Protein AF-A0AA39PAJ9-F1 (afdb_monomer)

Sequence (131 aa):
MTPPKHFPVLSSLPPPLDLFTSTAPYILTLTLPVDPQLVIVNCSHEPTLKLLNGYLQKWGKAHSMKLFPIKSKVCPEMVDTLIVKPKSSFWHRDAKVNPAIILAFIEGVVGYEMVYTTGSFWMYHRTTVFE

Structure (mmCIF, N/CA/C/O backbone):
data_AF-A0AA39PAJ9-F1
#
_entry.id   AF-A0AA39PAJ9-F1
#
loop_
_atom_site.group_PDB
_atom_site.id
_atom_site.type_symbol
_atom_site.label_atom_id
_atom_site.label_alt_id
_atom_site.label_comp_id
_atom_site.label_asym_id
_atom_site.label_entity_id
_atom_site.label_seq_id
_atom_site.pdbx_PDB_ins_code
_atom_site.Cartn_x
_atom_site.Cartn_y
_atom_site.Cartn_z
_atom_site.occupancy
_atom_site.B_iso_or_equiv
_atom_site.auth_seq_id
_atom_site.auth_comp_id
_atom_site.auth_asym_id
_atom_site.auth_atom_id
_atom_site.pdbx_PDB_model_num
ATOM 1 N N . MET A 1 1 ? -19.719 -6.310 11.503 1.00 55.38 1 MET A N 1
ATOM 2 C CA . MET A 1 1 ? -20.497 -5.189 12.076 1.00 55.38 1 MET A CA 1
ATOM 3 C C . MET A 1 1 ? -21.819 -5.080 11.338 1.00 55.38 1 MET A C 1
ATOM 5 O O . MET A 1 1 ? -21.822 -5.183 10.118 1.00 55.38 1 MET A O 1
ATOM 9 N N . THR A 1 2 ? -22.929 -4.923 12.054 1.00 59.94 2 THR A N 1
ATOM 10 C CA . THR A 1 2 ? -24.250 -4.658 11.465 1.00 59.94 2 THR A CA 1
ATOM 11 C C . THR A 1 2 ? -24.274 -3.233 10.893 1.00 59.94 2 THR A C 1
ATOM 13 O O . THR A 1 2 ? -23.775 -2.332 11.571 1.00 59.94 2 THR A O 1
ATOM 16 N N . PRO A 1 3 ? -24.825 -2.991 9.687 1.00 72.75 3 PRO A N 1
ATOM 17 C CA . PRO A 1 3 ? -24.889 -1.645 9.119 1.00 72.75 3 PRO A CA 1
ATOM 18 C C . PRO A 1 3 ? -25.658 -0.683 10.040 1.00 72.75 3 PRO A C 1
ATOM 20 O O . PRO A 1 3 ? -26.675 -1.087 10.618 1.00 72.75 3 PRO A O 1
ATOM 23 N N . PRO A 1 4 ? -25.214 0.577 10.190 1.00 77.12 4 PRO A N 1
ATOM 24 C CA . PRO A 1 4 ? -25.931 1.543 11.008 1.00 77.12 4 PRO A CA 1
ATOM 25 C C . PRO A 1 4 ? -27.310 1.834 10.398 1.00 77.12 4 PRO A C 1
ATOM 27 O O . PRO A 1 4 ? -27.438 2.063 9.198 1.00 77.12 4 PRO A O 1
ATOM 30 N N . LYS A 1 5 ? -28.355 1.835 11.236 1.00 83.62 5 LYS A N 1
ATOM 31 C CA . LYS A 1 5 ? -29.739 2.137 10.815 1.00 83.62 5 LYS A CA 1
ATOM 32 C C . LYS A 1 5 ? -29.947 3.615 10.459 1.00 83.62 5 LYS A C 1
ATOM 34 O O . LYS A 1 5 ? -30.873 3.940 9.724 1.00 83.62 5 LYS A O 1
ATOM 39 N N . HIS A 1 6 ? -29.092 4.492 10.985 1.00 86.81 6 HIS A N 1
ATOM 40 C CA . HIS A 1 6 ? -29.102 5.935 10.759 1.00 86.81 6 HIS A CA 1
ATOM 41 C C . HIS A 1 6 ? -27.668 6.437 10.592 1.00 86.81 6 HIS A C 1
ATOM 43 O O . HIS A 1 6 ? -26.747 5.880 11.190 1.00 86.81 6 HIS A O 1
ATOM 49 N N . PHE A 1 7 ? -27.475 7.491 9.797 1.00 86.88 7 PHE A N 1
ATOM 50 C CA . PHE A 1 7 ? -26.161 8.114 9.661 1.00 86.88 7 PHE A CA 1
ATOM 51 C C . PHE A 1 7 ? -25.727 8.777 10.978 1.00 86.88 7 PHE A C 1
ATOM 53 O O . PHE A 1 7 ? -26.565 9.369 11.664 1.00 86.88 7 PHE A O 1
ATOM 60 N N . PRO A 1 8 ? -24.434 8.705 11.334 1.00 87.81 8 PRO A N 1
ATOM 61 C CA . PRO A 1 8 ? -23.899 9.457 12.460 1.00 87.81 8 PRO A CA 1
ATOM 62 C C . PRO A 1 8 ? -23.963 10.965 12.190 1.00 87.81 8 PRO A C 1
ATOM 64 O O . PRO A 1 8 ? -23.943 11.420 11.044 1.00 87.81 8 PRO A O 1
ATOM 67 N N . VAL A 1 9 ? -24.002 11.753 13.262 1.00 90.56 9 VAL A N 1
ATOM 68 C CA . VAL A 1 9 ? -23.911 13.216 13.175 1.00 90.56 9 VAL A CA 1
ATOM 69 C C . VAL A 1 9 ? -22.465 13.604 12.864 1.00 90.56 9 VAL A C 1
ATOM 71 O O . VAL A 1 9 ? -21.540 13.034 13.439 1.00 90.56 9 VAL A O 1
ATOM 74 N N . LEU A 1 10 ? -22.253 14.596 11.994 1.00 89.62 10 LEU A N 1
ATOM 75 C CA . LEU A 1 10 ? -20.915 14.993 11.530 1.00 89.62 10 LEU A CA 1
ATOM 76 C C . LEU A 1 10 ? -19.951 15.327 12.681 1.00 89.62 10 LEU A C 1
ATOM 78 O O . LEU A 1 10 ? -18.800 14.913 12.653 1.00 89.62 10 LEU A O 1
ATOM 82 N N . SER A 1 11 ? -20.430 16.019 13.717 1.00 91.06 11 SER A N 1
ATOM 83 C CA . SER A 1 11 ? -19.632 16.392 14.893 1.00 91.06 11 SER A CA 1
ATOM 84 C C . SER A 1 11 ? -19.183 15.207 15.754 1.00 91.06 11 SER A C 1
ATOM 86 O O . SER A 1 11 ? -18.320 15.377 16.606 1.00 91.06 11 SER A O 1
ATOM 88 N N . SER A 1 12 ? -19.767 14.023 15.550 1.00 89.06 12 SER A N 1
ATOM 89 C CA . SER A 1 12 ? -19.381 12.790 16.247 1.00 89.06 12 SER A CA 1
ATOM 90 C C . SER A 1 12 ? -18.351 11.959 15.480 1.00 89.06 12 SER A C 1
ATOM 92 O O . SER A 1 12 ? -17.884 10.946 15.998 1.00 89.06 12 SER A O 1
ATOM 94 N N . LEU A 1 13 ? -18.016 12.350 14.244 1.00 88.62 13 LEU A N 1
ATOM 95 C CA . LEU A 1 13 ? -17.064 11.607 13.431 1.00 88.62 13 LEU A CA 1
ATOM 96 C C . LEU A 1 13 ? -15.628 11.889 13.890 1.00 88.62 13 LEU A C 1
ATOM 98 O O . LEU A 1 13 ? -15.277 13.050 14.113 1.00 88.62 13 LEU A O 1
ATOM 102 N N . PRO A 1 14 ? -14.785 10.849 13.999 1.00 88.12 14 PRO A N 1
ATOM 103 C CA . PRO A 1 14 ? -13.374 11.037 14.281 1.00 88.12 14 PRO A CA 1
ATOM 104 C C . PRO A 1 14 ? -12.674 11.722 13.095 1.00 88.12 14 PRO A C 1
ATOM 106 O O . PRO A 1 14 ? -13.177 11.688 11.963 1.00 88.12 14 PRO A O 1
ATOM 109 N N . PRO A 1 15 ? -11.494 12.325 13.313 1.00 86.06 15 PRO A N 1
ATOM 110 C CA . PRO A 1 15 ? -10.683 12.826 12.214 1.00 86.06 15 PRO A CA 1
ATOM 111 C C . PRO A 1 15 ? -10.284 11.679 11.262 1.00 86.06 15 PRO A C 1
ATOM 113 O O . PRO A 1 15 ? -10.229 10.516 11.675 1.00 86.06 15 PRO A O 1
ATOM 116 N N . PRO A 1 16 ? -9.960 11.976 9.987 1.00 83.88 16 PRO A N 1
ATOM 117 C CA . PRO A 1 16 ? -9.641 10.947 8.994 1.00 83.88 16 PRO A CA 1
ATOM 118 C C . PRO A 1 16 ? -8.547 9.960 9.424 1.00 83.88 16 PRO A C 1
ATOM 120 O O . PRO A 1 16 ? -8.669 8.767 9.161 1.00 83.88 16 PRO A O 1
ATOM 123 N N . LEU A 1 17 ? -7.505 10.436 10.114 1.00 81.50 17 LEU A N 1
ATOM 124 C CA . LEU A 1 17 ? -6.393 9.597 10.572 1.00 81.50 17 LEU A CA 1
ATOM 125 C C . LEU A 1 17 ? -6.854 8.503 11.553 1.00 81.50 17 LEU A C 1
ATOM 127 O O . LEU A 1 17 ? -6.483 7.336 11.417 1.00 81.50 17 LEU A O 1
ATOM 131 N N . ASP A 1 18 ? -7.720 8.866 12.498 1.00 86.12 18 ASP A N 1
ATOM 132 C CA . ASP A 1 18 ? -8.276 7.941 13.488 1.00 86.12 18 ASP A CA 1
ATOM 133 C C . ASP A 1 18 ? -9.265 6.971 12.836 1.00 86.12 18 ASP A C 1
ATOM 135 O O . ASP A 1 18 ? -9.278 5.776 13.155 1.00 86.12 18 ASP A O 1
ATOM 139 N N . LEU A 1 19 ? -10.057 7.460 11.871 1.00 85.38 19 LEU A N 1
ATOM 140 C CA . LEU A 1 19 ? -10.986 6.634 11.102 1.00 85.38 19 LEU A CA 1
ATOM 141 C C . LEU A 1 19 ? -10.237 5.518 10.364 1.00 85.38 19 LEU A C 1
ATOM 143 O O . LEU A 1 19 ? -10.604 4.350 10.478 1.00 85.38 19 LEU A O 1
ATOM 147 N N . PHE A 1 20 ? -9.152 5.860 9.666 1.00 81.31 20 PHE A N 1
ATOM 148 C CA . PHE A 1 20 ? -8.351 4.8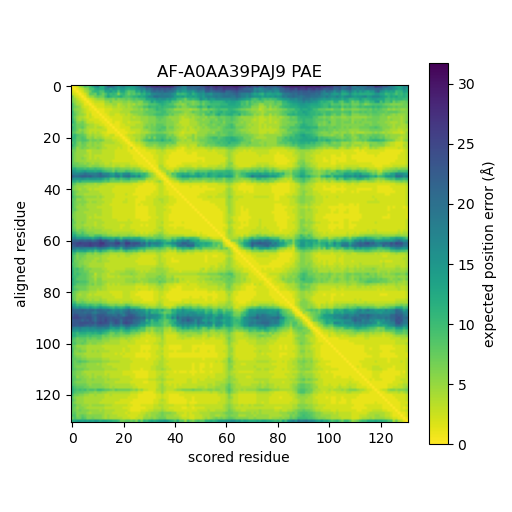92 8.917 1.00 81.31 20 PHE A CA 1
ATOM 149 C C . PHE A 1 20 ? -7.461 4.001 9.777 1.00 81.31 20 PHE A C 1
ATOM 151 O O . PHE A 1 20 ? -6.936 3.023 9.262 1.00 81.31 20 PHE A O 1
ATOM 158 N N . THR A 1 21 ? -7.285 4.304 11.060 1.00 82.00 21 THR A N 1
ATOM 159 C CA . THR A 1 21 ? -6.575 3.412 11.986 1.00 82.00 21 THR A CA 1
ATOM 160 C C . THR A 1 21 ? -7.536 2.373 12.563 1.00 82.00 21 THR A C 1
ATOM 162 O O . THR A 1 21 ? -7.225 1.185 12.614 1.00 82.00 21 THR A O 1
ATOM 165 N N . SER A 1 22 ? -8.740 2.806 12.939 1.00 82.44 22 SER A N 1
ATOM 166 C CA . SER A 1 22 ? -9.710 1.996 13.687 1.00 82.44 22 SER A CA 1
ATOM 167 C C . SER A 1 22 ? -10.748 1.267 12.827 1.00 82.44 22 SER A C 1
ATOM 169 O O . SER A 1 22 ? -11.461 0.402 13.338 1.00 82.44 22 SER A O 1
ATOM 171 N N . THR A 1 23 ? -10.854 1.597 11.535 1.00 86.44 23 THR A N 1
ATOM 172 C CA . THR A 1 23 ? -11.933 1.098 10.671 1.00 86.44 23 THR A CA 1
ATOM 173 C C . THR A 1 23 ? -11.393 0.376 9.441 1.00 86.44 23 THR A C 1
ATOM 175 O O . THR A 1 23 ? -10.733 0.967 8.589 1.00 86.44 23 THR A O 1
ATOM 178 N N . ALA A 1 24 ? -11.736 -0.907 9.328 1.00 88.31 24 ALA A N 1
ATOM 179 C CA . ALA A 1 24 ? -11.572 -1.706 8.118 1.00 88.31 24 ALA A CA 1
ATOM 180 C C . ALA A 1 24 ? -12.829 -1.596 7.211 1.00 88.31 24 ALA A C 1
ATOM 182 O O . ALA A 1 24 ? -13.927 -1.357 7.724 1.00 88.31 24 ALA A O 1
ATOM 183 N N . PRO A 1 25 ? -12.720 -1.809 5.883 1.00 92.00 25 PRO A N 1
ATOM 184 C CA . PRO A 1 25 ? -11.535 -2.274 5.173 1.00 92.00 25 PRO A CA 1
ATOM 185 C C . PRO A 1 25 ? -10.521 -1.167 4.881 1.00 92.00 25 PRO A C 1
ATOM 187 O O . PRO A 1 25 ? -10.887 -0.066 4.473 1.00 92.00 25 PRO A O 1
ATOM 190 N N . TYR A 1 26 ? -9.237 -1.493 5.002 1.00 94.38 26 TYR A N 1
ATOM 191 C CA . TYR A 1 26 ? -8.189 -0.655 4.431 1.00 94.38 26 TYR A CA 1
ATOM 192 C C . TYR A 1 26 ? -8.117 -0.900 2.931 1.00 94.38 26 TYR A C 1
ATOM 194 O O . TYR A 1 26 ? -8.157 -2.051 2.497 1.00 94.38 26 TYR A O 1
ATOM 202 N N . ILE A 1 27 ? -7.995 0.165 2.145 1.00 95.88 27 ILE A N 1
ATOM 203 C CA . ILE A 1 27 ? -7.925 0.099 0.686 1.00 95.88 27 ILE A CA 1
ATOM 204 C C . ILE A 1 27 ? -6.523 0.494 0.245 1.00 95.88 27 ILE A C 1
ATOM 206 O O . ILE A 1 27 ? -5.961 1.485 0.720 1.00 95.88 27 ILE A O 1
ATOM 210 N N . LEU A 1 28 ? -5.966 -0.278 -0.681 1.00 98.00 28 LEU A N 1
ATOM 211 C CA . LEU A 1 28 ? -4.688 0.013 -1.309 1.00 98.00 28 LEU A CA 1
ATOM 212 C C . LEU A 1 28 ? -4.829 -0.136 -2.819 1.00 98.00 28 LEU A C 1
ATOM 214 O O . LEU A 1 28 ? -5.416 -1.098 -3.310 1.00 98.00 28 LEU A O 1
ATOM 218 N N . THR A 1 29 ? -4.273 0.809 -3.567 1.00 98.38 29 THR A N 1
ATOM 219 C CA . THR A 1 29 ? -4.188 0.711 -5.024 1.00 98.38 29 THR A CA 1
ATOM 220 C C . THR A 1 29 ? -2.756 0.875 -5.490 1.00 98.38 29 THR A C 1
ATOM 222 O O . THR A 1 29 ? -2.047 1.768 -5.025 1.00 98.38 29 THR A O 1
ATOM 225 N N . LEU A 1 30 ? -2.348 0.055 -6.452 1.00 97.94 30 LEU A N 1
ATOM 226 C CA . LEU A 1 30 ? -1.093 0.206 -7.174 1.00 97.94 30 LEU A CA 1
ATOM 227 C C . LEU A 1 30 ? -1.407 0.553 -8.626 1.00 97.94 30 LEU A C 1
ATOM 229 O O . LEU A 1 30 ? -2.165 -0.157 -9.280 1.00 97.94 30 LEU A O 1
ATOM 233 N N . THR A 1 31 ? -0.820 1.634 -9.131 1.00 96.88 31 THR A N 1
ATOM 234 C CA . THR A 1 31 ? -1.004 2.096 -10.512 1.00 96.88 31 THR A CA 1
ATOM 235 C C . THR A 1 31 ? 0.339 2.214 -11.217 1.00 96.88 31 THR A C 1
ATOM 237 O O . THR A 1 31 ? 1.289 2.785 -10.673 1.00 96.88 31 THR A O 1
ATOM 240 N N . LEU A 1 32 ? 0.389 1.716 -12.450 1.00 93.62 32 LEU A N 1
ATOM 241 C CA . LEU A 1 32 ? 1.434 1.958 -13.438 1.00 93.62 32 LEU A CA 1
ATOM 242 C C . LEU A 1 32 ? 0.871 2.918 -14.489 1.00 93.62 32 LEU A C 1
ATOM 244 O O . LEU A 1 32 ? 0.092 2.499 -15.349 1.00 93.62 32 LEU A O 1
ATOM 248 N N . PRO A 1 33 ? 1.202 4.213 -14.415 1.00 88.88 33 PRO A N 1
ATOM 249 C CA . PRO A 1 33 ? 0.769 5.167 -15.420 1.00 88.88 33 PRO A CA 1
ATOM 250 C C . PRO A 1 33 ? 1.382 4.868 -16.785 1.00 88.88 33 PRO A C 1
ATOM 252 O O . PRO A 1 33 ? 2.277 4.041 -16.935 1.00 88.88 33 PRO A O 1
ATOM 255 N N . VAL A 1 34 ? 0.924 5.618 -17.786 1.00 81.81 34 VAL A N 1
ATOM 256 C CA . VAL A 1 34 ? 1.470 5.552 -19.148 1.00 81.81 34 VAL A CA 1
ATOM 257 C C . VAL A 1 34 ? 2.981 5.825 -19.167 1.00 81.81 34 VAL A C 1
ATOM 259 O O . VAL A 1 34 ? 3.681 5.259 -19.999 1.00 81.81 34 VAL A O 1
ATOM 262 N N . ASP A 1 35 ? 3.496 6.639 -18.235 1.00 73.88 35 ASP A N 1
ATOM 263 C CA . ASP A 1 35 ? 4.935 6.749 -17.979 1.00 73.88 35 ASP A CA 1
ATOM 264 C C . ASP A 1 35 ? 5.445 5.475 -17.269 1.00 73.88 35 ASP A C 1
ATOM 266 O O . ASP A 1 35 ? 5.160 5.274 -16.083 1.00 73.88 35 ASP A O 1
ATOM 270 N N . PRO A 1 36 ? 6.229 4.620 -17.954 1.00 67.12 36 PRO A N 1
ATOM 271 C CA . PRO A 1 36 ? 6.630 3.316 -17.435 1.00 67.12 36 PRO A CA 1
ATOM 272 C C . PRO A 1 36 ? 7.718 3.399 -16.352 1.00 67.12 36 PRO A C 1
ATOM 274 O O . PRO A 1 36 ? 8.152 2.361 -15.842 1.00 67.12 36 PRO A O 1
ATOM 277 N N . GLN A 1 37 ? 8.203 4.600 -16.022 1.00 81.31 37 GLN A N 1
ATOM 278 C CA . GLN A 1 37 ? 9.267 4.809 -15.036 1.00 81.31 37 GLN A CA 1
ATOM 279 C C . GLN A 1 37 ? 8.732 5.137 -13.644 1.00 81.31 37 GLN A C 1
ATOM 281 O O . GLN A 1 37 ? 9.479 5.622 -12.790 1.00 81.31 37 GLN A O 1
ATOM 286 N N . LEU A 1 38 ? 7.445 4.927 -13.384 1.00 89.25 38 LEU A N 1
ATOM 287 C CA . LEU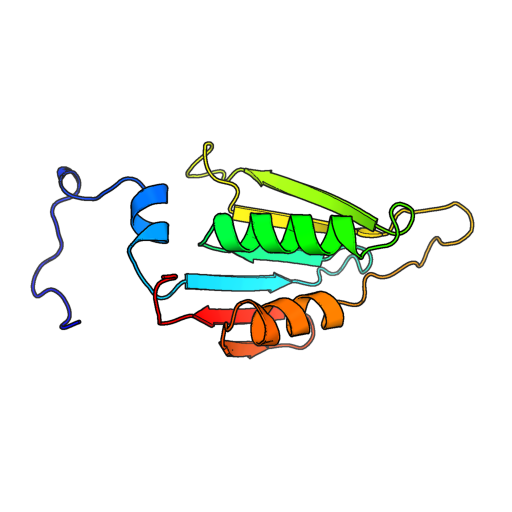 A 1 38 ? 6.883 5.284 -12.095 1.00 89.25 38 LEU A CA 1
ATOM 288 C C . LEU A 1 38 ? 5.812 4.291 -11.643 1.00 89.25 38 LEU A C 1
ATOM 290 O O . LEU A 1 38 ? 5.004 3.810 -12.432 1.00 89.25 38 LEU A O 1
ATOM 294 N N . VAL A 1 39 ? 5.817 4.000 -10.346 1.00 93.62 39 VAL A N 1
ATOM 295 C CA . VAL A 1 39 ? 4.778 3.221 -9.670 1.00 93.62 39 VAL A CA 1
ATOM 296 C C . VAL A 1 39 ? 4.151 4.115 -8.615 1.00 93.62 39 VAL A C 1
ATOM 298 O O . VAL A 1 39 ? 4.872 4.721 -7.817 1.00 93.62 39 VAL A O 1
ATOM 301 N N . ILE A 1 40 ? 2.825 4.213 -8.613 1.00 96.56 40 ILE A N 1
ATOM 302 C CA . ILE A 1 40 ? 2.069 4.958 -7.602 1.00 96.56 40 ILE A CA 1
ATOM 303 C C . ILE A 1 40 ? 1.370 3.948 -6.708 1.00 96.56 40 ILE A C 1
ATOM 305 O O . ILE A 1 40 ? 0.607 3.120 -7.200 1.00 96.56 40 ILE A O 1
ATOM 309 N N . VAL A 1 41 ? 1.616 4.034 -5.407 1.00 97.94 41 VAL A N 1
ATOM 310 C CA . VAL A 1 4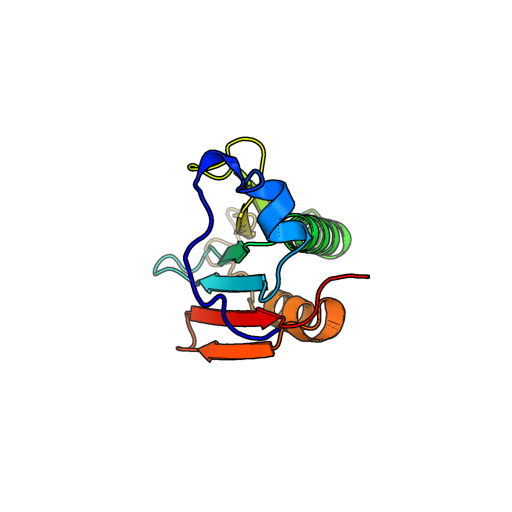1 ? 0.886 3.271 -4.397 1.00 97.94 41 VAL A CA 1
ATOM 311 C C . VAL A 1 41 ? 0.065 4.257 -3.581 1.00 97.94 41 VAL A C 1
ATOM 313 O O . VAL A 1 41 ? 0.641 5.109 -2.910 1.00 97.94 41 VAL A O 1
ATOM 316 N N . ASN A 1 42 ? -1.259 4.156 -3.631 1.00 97.62 42 ASN A N 1
ATOM 317 C CA . ASN A 1 42 ? -2.151 4.883 -2.730 1.00 97.62 42 ASN A CA 1
ATOM 318 C C . ASN A 1 42 ? -2.659 3.921 -1.662 1.00 97.62 42 ASN A C 1
ATOM 320 O O . ASN A 1 42 ? -2.921 2.754 -1.958 1.00 97.62 42 ASN A O 1
ATOM 324 N N . CYS A 1 43 ? -2.807 4.389 -0.430 1.00 95.75 43 CYS A N 1
ATOM 325 C CA . CYS A 1 43 ? -3.306 3.562 0.659 1.00 95.75 43 CYS A CA 1
ATOM 326 C C . CYS A 1 43 ? -4.057 4.415 1.675 1.00 95.75 43 CYS A C 1
ATOM 328 O O . CYS A 1 43 ? -3.594 5.492 2.044 1.00 95.75 43 CYS A O 1
ATOM 330 N N . SER A 1 44 ? -5.186 3.904 2.162 1.00 93.25 44 SER A N 1
ATOM 331 C CA . SER A 1 44 ? -5.931 4.539 3.249 1.00 93.25 44 SER A CA 1
ATOM 332 C C . SER A 1 44 ? -5.195 4.464 4.590 1.00 93.25 44 SER A C 1
ATOM 334 O O . SER A 1 44 ? -5.468 5.262 5.472 1.00 93.25 44 SER A O 1
ATOM 336 N N . HIS A 1 45 ? -4.268 3.515 4.755 1.00 93.38 45 HIS A N 1
ATOM 337 C CA . HIS A 1 45 ? -3.583 3.248 6.016 1.00 93.38 45 HIS A CA 1
ATOM 338 C C . HIS A 1 45 ? -2.108 3.680 5.957 1.00 93.38 45 HIS A C 1
ATOM 340 O O . HIS A 1 45 ? -1.245 2.976 5.423 1.00 93.38 45 HIS A O 1
ATOM 346 N N . GLU A 1 46 ? -1.796 4.846 6.529 1.00 93.38 46 GLU A N 1
ATOM 347 C CA . GLU A 1 46 ? -0.445 5.429 6.512 1.00 93.38 46 GLU A CA 1
ATOM 348 C C . GLU A 1 46 ? 0.657 4.496 7.067 1.00 93.38 46 GLU A C 1
ATOM 350 O O . GLU A 1 46 ? 1.723 4.411 6.441 1.00 93.38 46 GLU A O 1
ATOM 355 N N . PRO A 1 47 ? 0.466 3.756 8.183 1.00 94.00 47 PRO A N 1
ATOM 356 C CA . PRO A 1 47 ? 1.490 2.839 8.685 1.00 94.00 47 PRO A CA 1
ATOM 357 C C . PRO A 1 47 ? 1.906 1.772 7.664 1.00 94.00 47 PRO A C 1
AT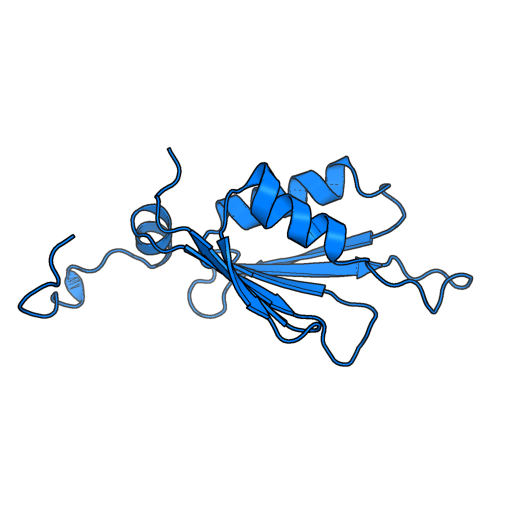OM 359 O O . PRO A 1 47 ? 3.090 1.441 7.574 1.00 94.00 47 PRO A O 1
ATOM 362 N N . THR A 1 48 ? 0.974 1.295 6.828 1.00 95.69 48 THR A N 1
ATOM 363 C CA . THR A 1 48 ? 1.287 0.369 5.728 1.00 95.69 48 THR A CA 1
ATOM 364 C C . THR A 1 48 ? 2.248 1.007 4.722 1.00 95.69 48 THR A C 1
ATOM 366 O O . THR A 1 48 ? 3.240 0.381 4.340 1.00 95.69 48 THR A O 1
ATOM 369 N N . LEU A 1 49 ? 2.016 2.263 4.326 1.00 96.19 49 LEU A N 1
ATOM 370 C CA . LEU A 1 49 ? 2.915 2.976 3.408 1.00 96.19 49 LEU A CA 1
ATOM 371 C C . LEU A 1 49 ? 4.277 3.265 4.031 1.00 96.19 49 LEU A C 1
ATOM 373 O O . LEU A 1 49 ? 5.294 3.130 3.348 1.00 96.19 49 LEU A O 1
ATOM 377 N N . LYS A 1 50 ? 4.322 3.629 5.318 1.00 95.88 50 LYS A N 1
ATOM 378 C CA . LYS A 1 50 ? 5.584 3.831 6.047 1.00 95.88 50 LYS A CA 1
ATOM 379 C C . LYS A 1 50 ? 6.413 2.550 6.074 1.00 95.88 50 LYS A C 1
ATOM 381 O O . LYS A 1 50 ? 7.613 2.600 5.793 1.00 95.88 50 LYS A O 1
ATOM 386 N N . LEU A 1 51 ? 5.773 1.412 6.342 1.00 96.56 51 LEU A N 1
ATOM 387 C CA . LEU A 1 51 ? 6.436 0.114 6.350 1.00 96.56 51 LEU A CA 1
ATOM 388 C C . LEU A 1 51 ? 6.948 -0.271 4.954 1.00 96.56 51 LEU A C 1
ATOM 390 O O . LEU A 1 51 ? 8.111 -0.651 4.825 1.00 96.56 51 LEU A O 1
ATOM 394 N N . LEU A 1 52 ? 6.129 -0.108 3.908 1.00 96.75 52 LEU A N 1
ATOM 395 C CA . LEU A 1 52 ? 6.545 -0.354 2.522 1.00 96.75 52 LEU A CA 1
ATOM 396 C C . LEU A 1 52 ? 7.726 0.540 2.122 1.00 96.75 52 LEU A C 1
ATOM 398 O O . LEU A 1 52 ? 8.709 0.055 1.561 1.00 96.75 52 LEU A O 1
ATOM 402 N N . ASN A 1 53 ? 7.666 1.835 2.441 1.00 95.62 53 ASN A N 1
ATOM 403 C CA . ASN A 1 53 ? 8.761 2.763 2.182 1.00 95.62 53 ASN A CA 1
ATOM 404 C C . ASN A 1 53 ? 10.049 2.303 2.884 1.00 95.62 53 ASN A C 1
ATOM 406 O O . ASN A 1 53 ? 11.088 2.202 2.235 1.00 95.62 53 ASN A O 1
ATOM 410 N N . GLY A 1 54 ? 9.982 1.955 4.172 1.00 95.06 54 GLY A N 1
ATOM 411 C CA . GLY A 1 54 ? 11.133 1.442 4.920 1.00 95.06 54 GLY A CA 1
ATOM 412 C C . GLY A 1 54 ? 11.687 0.131 4.351 1.00 95.06 54 GLY A C 1
ATOM 413 O O . GLY A 1 54 ? 12.902 -0.026 4.225 1.00 95.06 54 GLY A O 1
ATOM 414 N N . TYR A 1 55 ? 10.815 -0.791 3.936 1.00 94.56 55 TYR A N 1
ATOM 415 C CA . TYR A 1 55 ? 11.212 -2.043 3.289 1.00 94.56 55 TYR A CA 1
ATOM 416 C C . TYR A 1 55 ? 11.965 -1.788 1.976 1.00 94.56 55 TYR A C 1
ATOM 418 O O . TYR A 1 55 ? 13.057 -2.326 1.772 1.00 94.56 55 TYR A O 1
ATOM 426 N N . LEU A 1 56 ? 11.428 -0.920 1.112 1.00 92.75 56 LEU A N 1
ATOM 427 C CA . LEU A 1 56 ? 12.065 -0.556 -0.154 1.00 92.75 56 LEU A CA 1
ATOM 428 C C . LEU A 1 56 ? 13.370 0.222 0.052 1.00 92.75 56 LEU A C 1
ATOM 430 O O . LEU A 1 56 ? 14.296 0.046 -0.733 1.00 92.75 56 LEU A O 1
ATOM 434 N N . GLN A 1 57 ? 13.485 1.040 1.102 1.00 90.75 57 GLN A N 1
ATOM 435 C CA . GLN A 1 57 ? 14.746 1.699 1.468 1.00 90.75 57 GLN A CA 1
ATOM 436 C C . GLN A 1 57 ? 15.803 0.703 1.953 1.00 90.75 57 GLN A C 1
ATOM 438 O O . GLN A 1 57 ? 16.975 0.838 1.607 1.00 90.75 57 GLN A O 1
ATOM 443 N N . LYS A 1 58 ? 15.396 -0.291 2.751 1.00 89.94 58 LYS A N 1
ATOM 444 C CA . LYS A 1 58 ? 16.294 -1.307 3.313 1.00 89.94 58 LYS A CA 1
ATOM 445 C C . LYS A 1 58 ? 16.828 -2.259 2.242 1.00 89.94 58 LYS A C 1
ATOM 447 O O . LYS A 1 58 ? 18.006 -2.603 2.271 1.00 89.94 58 LYS A O 1
ATOM 452 N N . TRP A 1 59 ? 15.964 -2.702 1.328 1.00 86.25 59 TRP A N 1
ATOM 453 C CA . TRP A 1 59 ? 16.277 -3.789 0.389 1.00 86.25 59 TRP A CA 1
ATOM 454 C C . TRP A 1 59 ? 16.403 -3.354 -1.065 1.00 86.25 59 TRP A C 1
ATOM 456 O O . TRP A 1 59 ? 17.101 -4.001 -1.849 1.00 86.25 59 TRP A O 1
ATOM 466 N N . GLY A 1 60 ? 15.780 -2.242 -1.447 1.00 78.06 60 GLY A N 1
ATOM 467 C CA . GLY A 1 60 ? 16.130 -1.575 -2.687 1.00 78.06 60 GLY A CA 1
ATOM 468 C C . GLY A 1 60 ? 17.563 -1.100 -2.541 1.00 78.06 60 GLY A C 1
ATOM 469 O O . GLY A 1 60 ? 17.835 -0.247 -1.700 1.00 78.06 60 GLY A O 1
ATOM 470 N N . LYS A 1 61 ? 18.494 -1.665 -3.326 1.00 68.12 61 LYS A N 1
ATOM 471 C CA . LYS A 1 61 ? 19.885 -1.186 -3.374 1.00 68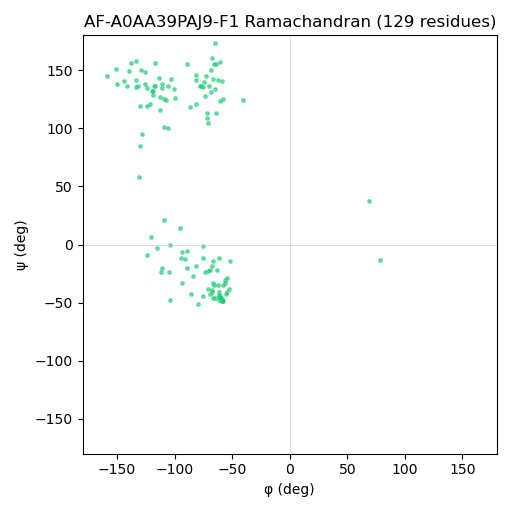.12 61 LYS A CA 1
ATOM 472 C C . LYS A 1 61 ? 19.837 0.338 -3.347 1.00 68.12 61 LYS A C 1
ATOM 474 O O . LYS A 1 61 ? 19.175 0.921 -4.208 1.00 68.12 61 LYS A O 1
ATOM 479 N N . ALA A 1 62 ? 20.517 0.970 -2.387 1.00 58.91 62 ALA A N 1
ATOM 480 C CA . ALA A 1 62 ? 20.414 2.411 -2.116 1.00 58.91 62 ALA A CA 1
ATOM 481 C C . ALA A 1 62 ? 20.620 3.304 -3.364 1.00 58.91 62 ALA A C 1
ATOM 483 O O . ALA A 1 62 ? 20.291 4.488 -3.363 1.00 58.91 62 ALA A O 1
ATOM 484 N N . HIS A 1 63 ? 21.135 2.738 -4.459 1.00 62.81 63 HIS A N 1
ATOM 485 C CA . HIS A 1 63 ? 21.438 3.368 -5.739 1.00 62.81 63 HIS A CA 1
ATOM 486 C C . HIS A 1 63 ? 20.446 3.072 -6.881 1.00 62.81 63 HIS A C 1
ATOM 488 O O . HIS A 1 63 ? 20.628 3.632 -7.957 1.00 62.81 63 HIS A O 1
ATOM 494 N N . SER A 1 64 ? 19.390 2.276 -6.685 1.00 78.00 64 SER A N 1
ATOM 495 C CA . SER A 1 64 ? 18.523 1.836 -7.795 1.00 78.00 64 SER A CA 1
ATOM 496 C C . SER A 1 64 ? 17.160 2.532 -7.868 1.00 78.00 64 SER A C 1
ATOM 498 O O . SER A 1 64 ? 16.585 2.602 -8.951 1.00 78.00 64 SER A O 1
ATOM 500 N N . MET A 1 65 ? 16.642 3.080 -6.764 1.00 85.56 65 MET A N 1
ATOM 501 C CA . MET A 1 65 ? 15.305 3.692 -6.716 1.00 85.56 65 MET A CA 1
ATOM 502 C C . MET A 1 65 ? 15.284 5.005 -5.917 1.00 85.56 65 MET A C 1
ATOM 504 O O . MET A 1 65 ? 16.152 5.260 -5.078 1.00 85.56 65 MET A O 1
ATOM 508 N N . LYS A 1 66 ? 14.301 5.859 -6.212 1.00 89.56 66 LYS A N 1
ATOM 509 C CA . LYS A 1 66 ? 13.901 7.048 -5.452 1.00 89.56 66 LYS A CA 1
ATOM 510 C C . LYS A 1 66 ? 12.466 6.846 -4.971 1.00 89.56 66 LYS A C 1
ATOM 512 O O . LYS A 1 66 ? 11.618 6.390 -5.736 1.00 89.56 66 LYS A O 1
ATOM 517 N N . LEU A 1 67 ? 12.217 7.204 -3.720 1.00 92.88 67 LEU A N 1
ATOM 518 C CA . LEU A 1 67 ? 10.934 7.037 -3.046 1.00 92.88 67 LEU A CA 1
ATOM 519 C C . LEU A 1 67 ? 10.430 8.412 -2.620 1.00 92.88 67 LEU A C 1
ATOM 521 O O . LEU A 1 67 ? 11.195 9.192 -2.051 1.00 92.88 67 LEU A O 1
ATOM 525 N N . PHE A 1 68 ? 9.168 8.710 -2.914 1.00 94.75 68 PHE A N 1
ATOM 526 C CA . PHE A 1 68 ? 8.544 9.991 -2.600 1.00 94.75 68 PHE A CA 1
ATOM 527 C C . PHE A 1 68 ? 7.227 9.743 -1.856 1.00 94.75 68 PHE A C 1
ATOM 529 O O . PHE A 1 68 ? 6.210 9.484 -2.504 1.00 94.75 68 PHE A O 1
ATOM 536 N N . PRO A 1 69 ? 7.229 9.773 -0.513 1.00 95.88 69 PRO A N 1
ATOM 537 C CA . PRO A 1 69 ? 5.991 9.824 0.253 1.00 95.88 69 PRO A CA 1
ATOM 538 C C . PRO A 1 69 ? 5.316 11.185 0.035 1.00 95.88 69 PRO A C 1
ATOM 540 O O . PRO A 1 69 ? 5.964 12.228 0.138 1.00 95.88 69 PRO A O 1
ATOM 543 N N . ILE A 1 70 ? 4.022 11.180 -0.276 1.00 96.56 70 ILE A N 1
ATOM 544 C CA . ILE A 1 70 ? 3.222 12.373 -0.563 1.00 96.56 70 ILE A CA 1
ATOM 545 C C . ILE A 1 70 ? 2.099 12.481 0.470 1.00 96.56 70 ILE A C 1
ATOM 547 O O . ILE A 1 70 ? 1.402 11.509 0.760 1.00 96.56 70 ILE A O 1
ATOM 551 N N . LYS A 1 71 ? 1.944 13.683 1.028 1.00 94.44 71 LYS A N 1
ATOM 552 C CA . LYS A 1 71 ? 0.876 14.015 1.973 1.00 94.44 71 LYS A CA 1
ATOM 553 C C . LYS A 1 71 ? -0.473 14.118 1.267 1.00 94.44 71 LYS A C 1
ATOM 555 O O . LYS A 1 71 ? -0.547 14.624 0.144 1.00 94.44 71 LYS A O 1
ATOM 560 N N . SER A 1 72 ? -1.527 13.710 1.960 1.00 91.44 72 SER A N 1
ATOM 561 C CA . SER A 1 72 ? -2.891 13.812 1.470 1.00 91.44 72 SER A CA 1
ATOM 562 C C . SER A 1 72 ? -3.288 15.268 1.253 1.00 91.44 72 SER A C 1
ATOM 564 O O . SER A 1 72 ? -2.980 16.148 2.058 1.00 91.44 72 SER A O 1
ATOM 566 N N . LYS A 1 73 ? -4.037 15.524 0.179 1.00 89.88 73 LYS A N 1
ATOM 567 C CA . LYS A 1 73 ? -4.627 16.848 -0.078 1.00 89.88 73 LYS A CA 1
ATOM 568 C C . LYS A 1 73 ? -5.811 17.151 0.842 1.00 89.88 73 LYS A C 1
ATOM 570 O O . LYS A 1 73 ? -6.125 18.317 1.045 1.00 89.88 73 LYS A O 1
ATOM 575 N N . VAL A 1 74 ? -6.466 16.112 1.365 1.00 85.38 74 VAL A N 1
ATOM 576 C CA . V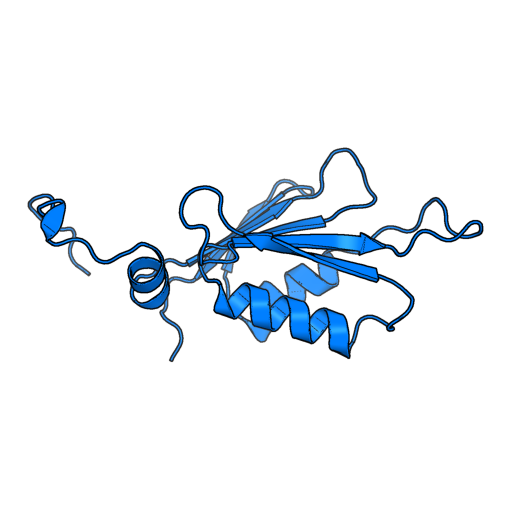AL A 1 74 ? -7.647 16.230 2.238 1.00 85.38 74 VAL A CA 1
ATOM 577 C C . VAL A 1 74 ? -7.244 16.215 3.713 1.00 85.38 74 VAL A C 1
ATOM 579 O O . VAL A 1 74 ? -7.856 16.903 4.522 1.00 85.38 74 VAL A O 1
ATOM 582 N N . CYS A 1 75 ? -6.184 15.478 4.060 1.00 87.50 75 CYS A N 1
ATOM 583 C CA . CYS A 1 75 ? -5.629 15.418 5.413 1.00 87.50 75 CYS A CA 1
ATOM 584 C C . CYS A 1 75 ? -4.100 15.647 5.381 1.00 87.50 75 CYS A C 1
ATOM 586 O O . CYS A 1 75 ? -3.338 14.683 5.340 1.00 87.50 75 CYS A O 1
ATOM 588 N N . PRO A 1 76 ? -3.616 16.906 5.386 1.00 87.25 76 PRO A N 1
ATOM 589 C CA . PRO A 1 76 ? -2.192 17.234 5.184 1.00 87.25 76 PRO A CA 1
ATOM 590 C C . PRO A 1 76 ? -1.208 16.661 6.220 1.00 87.25 76 PRO A C 1
ATOM 592 O O . PRO A 1 76 ? 0.014 16.729 6.042 1.00 87.25 76 PRO A O 1
ATOM 595 N N . GLU A 1 77 ? -1.721 16.132 7.325 1.00 87.12 77 GLU A N 1
ATOM 596 C CA . GLU A 1 77 ? -0.943 15.464 8.369 1.00 87.12 77 GLU A CA 1
ATOM 597 C C . GLU A 1 77 ? -0.626 14.003 8.018 1.00 87.12 77 GLU A C 1
ATOM 599 O O . GLU A 1 77 ? 0.338 13.452 8.542 1.00 87.12 77 GLU A O 1
ATOM 604 N N . MET A 1 78 ? -1.364 13.413 7.074 1.00 89.69 78 MET A N 1
ATOM 605 C CA . MET A 1 78 ? -1.284 12.003 6.699 1.00 89.69 78 MET A CA 1
ATOM 606 C C . MET A 1 78 ? -0.571 11.814 5.359 1.00 89.69 78 MET A C 1
ATOM 608 O O . MET A 1 78 ? -0.852 12.516 4.386 1.00 89.69 78 MET A O 1
ATOM 612 N N . VAL A 1 79 ? 0.320 10.826 5.273 1.00 92.75 79 VAL A N 1
ATOM 613 C CA . VAL A 1 79 ? 0.833 10.311 3.993 1.00 92.75 79 VAL A CA 1
ATOM 614 C C . VAL A 1 79 ? -0.104 9.223 3.473 1.00 92.75 79 VAL A C 1
ATOM 616 O O . VAL A 1 79 ? -0.250 8.183 4.107 1.00 92.75 79 VAL A O 1
ATOM 619 N N . ASP A 1 80 ? -0.701 9.448 2.303 1.00 94.75 80 ASP A N 1
ATOM 620 C CA . ASP A 1 80 ? -1.643 8.512 1.664 1.00 94.75 80 ASP A CA 1
ATOM 621 C C . ASP A 1 80 ? -1.126 7.945 0.334 1.00 94.75 80 ASP A C 1
ATOM 623 O O . ASP A 1 80 ? -1.771 7.100 -0.290 1.00 94.75 80 ASP A O 1
ATOM 627 N N . THR A 1 81 ? 0.048 8.405 -0.107 1.00 97.56 81 THR A N 1
ATOM 628 C CA . THR A 1 81 ? 0.611 8.053 -1.407 1.00 97.56 81 THR A CA 1
ATOM 629 C C . THR A 1 81 ? 2.125 7.867 -1.320 1.00 97.56 81 THR A C 1
ATOM 631 O O . THR A 1 81 ? 2.837 8.685 -0.739 1.00 97.56 81 THR A O 1
ATOM 634 N N . LEU A 1 82 ? 2.641 6.815 -1.953 1.00 97.38 82 LEU A N 1
ATOM 635 C CA . LEU A 1 82 ? 4.064 6.570 -2.167 1.00 97.38 82 LEU A CA 1
ATOM 636 C C . LEU A 1 82 ? 4.336 6.452 -3.667 1.00 97.38 82 LEU A C 1
ATOM 638 O O . LEU A 1 82 ? 3.803 5.570 -4.338 1.00 97.38 82 LEU A O 1
ATOM 642 N N . ILE A 1 83 ? 5.199 7.322 -4.189 1.00 95.56 83 ILE A N 1
ATOM 643 C CA . ILE A 1 83 ? 5.675 7.237 -5.572 1.00 95.56 83 ILE A CA 1
ATOM 644 C C . ILE A 1 83 ? 7.052 6.578 -5.579 1.00 95.56 83 ILE A C 1
ATOM 646 O O . ILE A 1 83 ? 7.980 7.045 -4.914 1.00 95.56 83 ILE A O 1
ATOM 650 N N . VAL A 1 84 ? 7.197 5.522 -6.374 1.00 93.25 84 VAL A N 1
ATOM 651 C CA . VAL A 1 84 ? 8.458 4.808 -6.588 1.00 93.25 84 VAL A CA 1
ATOM 652 C C . VAL A 1 84 ? 8.946 5.090 -8.000 1.00 93.25 84 VAL A C 1
ATOM 654 O O . VAL A 1 84 ? 8.228 4.860 -8.971 1.00 93.25 84 VAL A O 1
ATOM 657 N N . LYS A 1 85 ? 10.178 5.584 -8.117 1.00 90.38 85 LYS A N 1
ATOM 658 C CA . LYS A 1 85 ? 10.846 5.820 -9.402 1.00 90.38 85 LYS A CA 1
ATOM 659 C C . LYS A 1 85 ? 12.200 5.117 -9.427 1.00 90.38 85 LYS A C 1
ATOM 661 O O . LYS A 1 85 ? 12.855 5.037 -8.387 1.00 90.38 85 LYS A O 1
ATOM 666 N N . PRO A 1 86 ? 12.685 4.657 -10.582 1.00 86.69 86 PRO A N 1
ATOM 667 C CA . PRO A 1 86 ? 14.063 4.235 -10.717 1.00 86.69 86 PRO A CA 1
ATOM 668 C C . PRO A 1 86 ? 14.981 5.456 -10.595 1.00 86.69 86 PRO A C 1
ATOM 670 O O . PRO A 1 86 ? 14.620 6.588 -10.942 1.00 86.69 86 PRO A O 1
ATOM 673 N N . LYS A 1 87 ? 16.201 5.252 -10.099 1.00 80.00 87 LYS A N 1
ATOM 674 C CA . LYS A 1 87 ? 17.245 6.269 -10.247 1.00 80.00 87 LYS A CA 1
ATOM 675 C C . LYS A 1 87 ? 17.661 6.287 -11.716 1.00 80.00 87 LYS A C 1
ATOM 677 O O . LYS A 1 87 ? 18.355 5.388 -12.171 1.00 80.00 87 LYS A O 1
ATOM 682 N N . SER A 1 88 ? 17.223 7.311 -12.447 1.00 69.50 88 SER A N 1
ATOM 683 C CA . SER A 1 88 ? 17.711 7.555 -13.803 1.00 69.50 88 SER A CA 1
ATOM 684 C C . SER A 1 88 ? 19.220 7.799 -13.752 1.00 69.50 88 SER A C 1
ATOM 686 O O . SER A 1 88 ? 19.692 8.672 -13.018 1.00 69.50 88 SER A O 1
ATOM 688 N N . SER A 1 89 ? 19.973 7.002 -14.503 1.00 65.88 89 SER A N 1
ATOM 689 C CA . SER A 1 89 ? 21.365 7.276 -14.838 1.00 65.88 89 SER A CA 1
ATOM 690 C C . SER A 1 89 ? 21.467 7.452 -16.349 1.00 65.88 89 SER A C 1
ATOM 692 O O . SER A 1 89 ? 20.640 6.935 -17.102 1.00 65.88 89 SER A O 1
ATOM 694 N N . PHE A 1 90 ? 22.499 8.163 -16.806 1.00 60.09 90 PHE A N 1
ATOM 695 C CA . PHE A 1 90 ? 22.738 8.384 -18.235 1.00 60.09 90 PHE A CA 1
ATOM 696 C C . PHE A 1 90 ? 22.798 7.068 -19.041 1.00 60.09 90 PHE A C 1
ATOM 698 O O . PHE A 1 90 ? 22.403 7.044 -20.202 1.00 60.09 90 PHE A O 1
ATOM 705 N N . TRP A 1 91 ? 23.216 5.977 -18.389 1.00 62.97 91 TRP A N 1
ATOM 706 C CA . TRP A 1 91 ? 23.375 4.632 -18.950 1.00 62.97 91 TRP A CA 1
ATOM 707 C C . TRP A 1 91 ? 22.130 3.737 -18.829 1.00 62.97 91 TRP A C 1
ATOM 709 O O . TRP A 1 91 ? 22.068 2.689 -19.465 1.00 62.97 91 TRP A O 1
ATOM 719 N N . HIS A 1 92 ? 21.129 4.129 -18.035 1.00 62.81 92 HIS A N 1
ATOM 720 C CA . HIS A 1 92 ? 19.914 3.344 -17.787 1.00 62.81 92 HIS A CA 1
ATOM 721 C C . HIS A 1 92 ? 18.663 4.207 -17.963 1.00 62.81 92 HIS A C 1
ATOM 723 O O . HIS A 1 92 ? 17.858 4.366 -17.043 1.00 62.81 92 HIS A O 1
ATOM 729 N N . ARG A 1 93 ? 18.506 4.780 -19.164 1.00 60.91 93 ARG A N 1
ATOM 730 C CA . ARG A 1 93 ? 17.340 5.608 -19.511 1.00 60.91 93 ARG A CA 1
ATOM 731 C C . ARG A 1 93 ? 16.017 4.838 -19.492 1.00 60.91 93 ARG A C 1
ATOM 733 O O . ARG A 1 93 ? 14.998 5.474 -19.264 1.00 60.91 93 ARG A O 1
ATOM 740 N N . ASP A 1 94 ? 16.051 3.510 -19.615 1.00 64.38 94 ASP A N 1
ATOM 741 C CA . ASP A 1 94 ? 14.866 2.638 -19.634 1.00 64.38 94 ASP A CA 1
ATOM 742 C C . ASP A 1 94 ? 14.710 1.780 -18.372 1.00 64.38 94 ASP A C 1
ATOM 744 O O . ASP A 1 94 ? 14.045 0.741 -18.391 1.00 64.38 94 ASP A O 1
ATOM 748 N N . ALA A 1 95 ? 15.335 2.175 -17.259 1.00 72.50 95 ALA A N 1
ATOM 749 C CA . ALA A 1 95 ? 15.117 1.480 -15.999 1.00 72.50 95 ALA A CA 1
ATOM 750 C C . ALA A 1 95 ? 13.617 1.504 -15.656 1.00 72.50 95 ALA A C 1
ATOM 752 O O . ALA A 1 95 ? 13.007 2.570 -15.597 1.00 72.50 95 ALA A O 1
ATOM 753 N N . LYS A 1 96 ? 13.027 0.328 -15.429 1.00 77.94 96 LYS A N 1
ATOM 754 C CA . LYS A 1 96 ? 11.647 0.167 -14.955 1.00 77.94 96 LYS A CA 1
ATOM 755 C C . LYS A 1 96 ? 11.665 -0.431 -13.559 1.00 77.94 96 LYS A C 1
ATOM 757 O O . LYS A 1 96 ? 12.493 -1.287 -13.247 1.00 77.94 96 LYS A O 1
ATOM 762 N N . VAL A 1 97 ? 10.740 0.012 -12.719 1.00 80.25 97 VAL A N 1
ATOM 763 C CA . VAL A 1 97 ? 10.507 -0.616 -11.418 1.00 80.25 97 VAL A CA 1
ATOM 764 C C . VAL A 1 97 ? 9.619 -1.828 -11.667 1.00 80.25 97 VAL A C 1
ATOM 766 O O . VAL A 1 97 ? 8.522 -1.686 -12.196 1.00 80.25 97 VAL A O 1
ATOM 769 N N . ASN A 1 98 ? 10.089 -3.021 -11.308 1.00 85.75 98 ASN A N 1
ATOM 770 C CA . ASN A 1 98 ? 9.242 -4.207 -11.341 1.00 85.75 98 ASN A CA 1
ATOM 771 C C . ASN A 1 98 ? 8.222 -4.116 -10.186 1.00 85.75 98 ASN A C 1
ATOM 773 O O . ASN A 1 98 ? 8.643 -4.188 -9.028 1.00 85.75 98 ASN A O 1
ATOM 777 N N . PRO A 1 99 ? 6.908 -3.977 -10.454 1.00 90.38 99 PRO A N 1
ATOM 778 C CA . PRO A 1 99 ? 5.899 -3.857 -9.403 1.00 90.38 99 PRO A CA 1
ATOM 779 C C . PRO A 1 99 ? 5.744 -5.142 -8.585 1.00 90.38 99 PRO A C 1
ATOM 781 O O . PRO A 1 99 ? 5.251 -5.070 -7.465 1.00 90.38 99 PRO A O 1
ATOM 784 N N . ALA A 1 100 ? 6.192 -6.299 -9.089 1.00 92.31 100 ALA A N 1
ATOM 785 C CA . ALA A 1 100 ? 6.007 -7.591 -8.429 1.00 92.31 100 ALA A CA 1
ATOM 786 C C . ALA A 1 100 ? 6.567 -7.626 -7.000 1.00 92.31 100 ALA A C 1
ATOM 788 O O . ALA A 1 100 ? 5.973 -8.258 -6.136 1.00 92.31 100 ALA A O 1
ATOM 789 N N . ILE A 1 101 ? 7.662 -6.906 -6.719 1.00 91.56 101 ILE A N 1
ATOM 790 C CA . ILE A 1 101 ? 8.202 -6.819 -5.353 1.00 91.56 101 ILE A CA 1
ATOM 791 C C . ILE A 1 101 ? 7.249 -6.083 -4.402 1.00 91.56 101 ILE A C 1
ATOM 793 O O . ILE A 1 101 ? 7.143 -6.440 -3.234 1.00 91.56 101 ILE A O 1
ATOM 797 N N . ILE A 1 102 ? 6.541 -5.071 -4.909 1.00 95.06 102 ILE A N 1
ATOM 798 C CA . ILE A 1 102 ? 5.562 -4.298 -4.144 1.00 95.06 102 ILE A CA 1
ATOM 799 C C . ILE A 1 102 ? 4.293 -5.134 -3.959 1.00 95.06 102 ILE A C 1
ATOM 801 O O . ILE A 1 102 ? 3.795 -5.221 -2.843 1.00 95.06 102 ILE A O 1
ATOM 805 N N . LEU A 1 103 ? 3.817 -5.801 -5.016 1.00 96.50 103 LEU A N 1
ATOM 806 C CA . LEU A 1 103 ? 2.652 -6.695 -4.957 1.00 96.50 103 LEU A CA 1
ATOM 807 C C . LEU A 1 103 ? 2.878 -7.838 -3.951 1.00 96.50 103 LEU A C 1
ATOM 809 O O . LEU A 1 103 ? 2.067 -8.036 -3.051 1.00 96.50 103 LEU A O 1
ATOM 813 N N . ALA A 1 104 ? 4.032 -8.510 -4.022 1.00 96.50 104 ALA A N 1
ATOM 814 C CA . ALA A 1 104 ? 4.393 -9.578 -3.090 1.00 96.50 104 ALA A CA 1
ATOM 815 C C . ALA A 1 104 ? 4.502 -9.083 -1.639 1.00 96.50 104 ALA A C 1
ATOM 817 O O . ALA A 1 104 ? 4.154 -9.807 -0.711 1.00 96.50 104 ALA A O 1
ATOM 818 N N . PHE A 1 105 ? 4.964 -7.848 -1.427 1.00 97.06 105 PHE A N 1
ATOM 819 C CA . PHE A 1 105 ? 4.986 -7.241 -0.100 1.00 97.06 105 PHE A CA 1
ATOM 820 C C . PHE A 1 105 ? 3.565 -6.983 0.429 1.00 97.06 105 PHE A C 1
ATOM 822 O O . PHE A 1 105 ? 3.262 -7.316 1.575 1.00 97.06 105 PHE A O 1
ATOM 829 N N . ILE A 1 106 ? 2.687 -6.420 -0.404 1.00 97.81 106 ILE A N 1
ATOM 830 C CA . ILE A 1 106 ? 1.293 -6.110 -0.052 1.00 97.81 106 ILE A CA 1
ATOM 831 C C . ILE A 1 106 ? 0.539 -7.379 0.372 1.00 97.81 106 ILE A C 1
ATOM 833 O O . ILE A 1 106 ? -0.104 -7.385 1.423 1.00 97.81 106 ILE A O 1
ATOM 837 N N . GLU A 1 107 ? 0.662 -8.458 -0.400 1.00 96.69 107 GLU A N 1
ATOM 838 C CA . GLU A 1 107 ? -0.031 -9.724 -0.132 1.00 96.69 107 GLU A CA 1
ATOM 839 C C . GLU A 1 107 ? 0.666 -10.544 0.958 1.00 96.69 107 GLU A C 1
ATOM 841 O O . GLU A 1 107 ? 0.041 -10.951 1.933 1.00 96.69 107 GLU A O 1
ATOM 846 N N . GLY A 1 108 ? 1.974 -10.767 0.823 1.00 96.62 108 GLY A N 1
ATOM 847 C CA . GLY A 1 108 ? 2.708 -11.719 1.656 1.00 96.62 108 GLY A CA 1
ATOM 848 C C . GLY A 1 108 ? 3.171 -11.175 3.005 1.00 96.62 108 GLY A C 1
ATOM 849 O O . GLY A 1 108 ? 3.349 -11.954 3.938 1.00 96.62 108 GLY A O 1
ATOM 850 N N . VAL A 1 109 ? 3.386 -9.861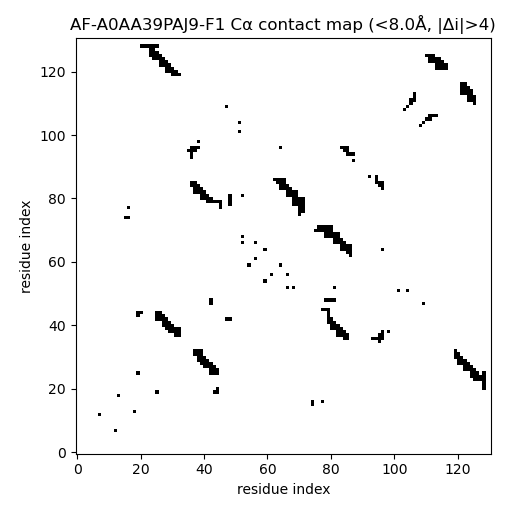 3.128 1.00 96.50 109 VAL A N 1
ATOM 851 C CA . VAL A 1 109 ? 3.852 -9.242 4.384 1.00 96.50 109 VAL A CA 1
ATOM 852 C C . VAL A 1 109 ? 2.714 -8.521 5.085 1.00 96.50 109 VAL A C 1
ATOM 854 O O . VAL A 1 109 ? 2.525 -8.687 6.287 1.00 96.50 109 VAL A O 1
ATOM 857 N N . VAL A 1 110 ? 1.960 -7.707 4.346 1.00 96.25 110 VAL A N 1
ATOM 858 C CA . VAL A 1 110 ? 0.904 -6.878 4.940 1.00 96.25 110 VAL A CA 1
ATOM 859 C C . VAL A 1 110 ? -0.441 -7.609 4.982 1.00 96.25 110 VAL A C 1
ATOM 861 O O . VAL A 1 110 ? -1.305 -7.244 5.775 1.00 96.25 110 VAL A O 1
ATOM 864 N N . GLY A 1 111 ? -0.632 -8.654 4.173 1.00 96.25 111 GLY A N 1
ATOM 865 C CA . GLY A 1 111 ? -1.854 -9.458 4.174 1.00 96.25 111 GLY A CA 1
ATOM 866 C C . GLY A 1 111 ? -3.069 -8.703 3.642 1.00 96.25 111 GLY A C 1
ATOM 867 O O . GLY A 1 111 ? -4.153 -8.820 4.211 1.00 96.25 111 GLY A O 1
ATOM 868 N N . TYR A 1 112 ? -2.884 -7.864 2.624 1.00 97.75 112 TYR A N 1
ATOM 869 C CA . TYR A 1 112 ? -4.002 -7.376 1.819 1.00 97.75 112 TYR A CA 1
ATOM 870 C C . TYR A 1 112 ? -4.378 -8.430 0.772 1.00 97.75 112 TYR A C 1
ATOM 872 O O . TYR A 1 112 ? -3.509 -9.101 0.220 1.00 97.75 112 TYR A O 1
ATOM 880 N N . GLU A 1 113 ? -5.662 -8.525 0.452 1.00 98.00 113 GLU A N 1
ATOM 881 C CA . GLU A 1 113 ? -6.200 -9.396 -0.590 1.00 98.00 113 GLU A CA 1
ATOM 882 C C . GLU A 1 113 ? -6.482 -8.585 -1.862 1.00 98.00 113 GLU A C 1
ATOM 884 O O . GLU A 1 113 ? -7.040 -7.483 -1.799 1.00 98.00 113 GLU A O 1
ATOM 889 N N . MET A 1 114 ? -6.060 -9.100 -3.020 1.00 97.75 114 MET A N 1
ATOM 890 C CA . MET A 1 114 ? -6.336 -8.472 -4.313 1.00 97.75 114 MET A CA 1
ATOM 891 C C . MET A 1 114 ? -7.803 -8.684 -4.687 1.00 97.75 114 MET A C 1
ATOM 893 O O . MET A 1 114 ? -8.270 -9.816 -4.750 1.00 97.75 114 MET A O 1
ATOM 897 N N . VAL A 1 115 ? -8.508 -7.602 -5.012 1.00 97.81 115 VAL 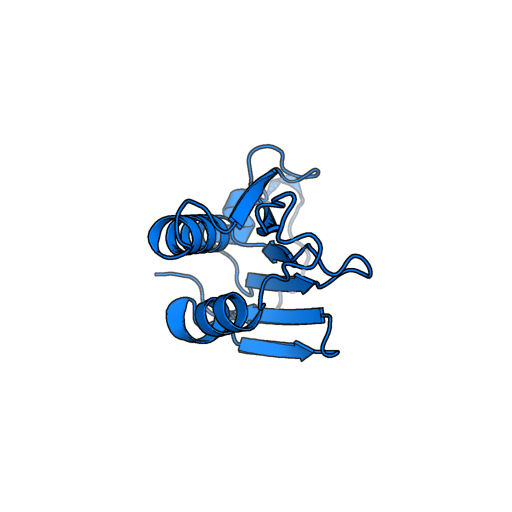A N 1
ATOM 898 C CA . VAL A 1 115 ? -9.926 -7.657 -5.413 1.00 97.81 115 VAL A CA 1
ATOM 899 C C . VAL A 1 115 ? -10.151 -7.319 -6.880 1.00 97.81 115 VAL A C 1
ATOM 901 O O . VAL A 1 115 ? -11.190 -7.660 -7.438 1.00 97.81 115 VAL A O 1
ATOM 904 N N . TYR A 1 116 ? -9.199 -6.635 -7.519 1.00 97.62 116 TYR A N 1
ATOM 905 C CA . TYR A 1 116 ? -9.318 -6.242 -8.920 1.00 97.62 116 TYR A CA 1
ATOM 906 C C . TYR A 1 116 ? -7.954 -5.943 -9.548 1.00 97.62 116 TYR A C 1
ATOM 908 O O . TYR A 1 116 ? -7.076 -5.372 -8.899 1.00 97.62 116 TYR A O 1
ATOM 916 N N . THR A 1 117 ? -7.785 -6.275 -10.832 1.00 97.00 117 THR A N 1
ATOM 917 C CA . THR A 1 117 ? -6.591 -5.916 -11.605 1.00 97.00 117 THR A CA 1
ATOM 918 C C . THR A 1 117 ? -6.872 -5.745 -13.098 1.00 97.00 117 THR A C 1
ATOM 920 O O . THR A 1 117 ? -7.749 -6.399 -13.6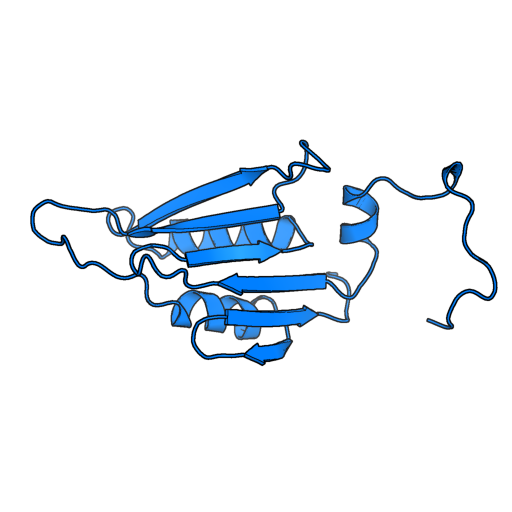58 1.00 97.00 117 THR A O 1
ATOM 923 N N . THR A 1 118 ? -6.091 -4.882 -13.750 1.00 94.88 118 THR A N 1
ATOM 924 C CA . THR A 1 118 ? -6.055 -4.701 -15.216 1.00 94.88 118 THR A CA 1
ATOM 925 C C . THR A 1 118 ? -4.669 -4.963 -15.815 1.00 94.88 118 THR A C 1
ATOM 927 O O . THR A 1 118 ? -4.436 -4.675 -16.987 1.00 94.88 118 THR A O 1
ATOM 930 N N . GLY A 1 119 ? -3.710 -5.445 -15.016 1.00 88.69 119 GLY A N 1
ATOM 931 C CA . GLY A 1 119 ? -2.303 -5.594 -15.418 1.00 88.69 119 GLY A CA 1
ATOM 932 C C . GLY A 1 119 ? -1.476 -4.298 -15.395 1.00 88.69 119 GLY A C 1
ATOM 933 O O . GLY A 1 119 ? -0.250 -4.366 -15.433 1.00 88.69 119 GLY A O 1
ATOM 934 N N . SER A 1 120 ? -2.114 -3.129 -15.289 1.00 92.31 120 SER A N 1
ATOM 935 C CA . SER A 1 120 ? -1.471 -1.834 -14.993 1.00 92.31 120 SER A CA 1
ATOM 936 C C . SER A 1 120 ? -2.055 -1.139 -13.762 1.00 92.31 120 SER A C 1
ATOM 938 O O . SER A 1 120 ? -1.504 -0.152 -13.277 1.00 92.31 120 SER A O 1
ATOM 940 N N . PHE A 1 121 ? -3.151 -1.668 -13.230 1.00 96.31 121 PHE A N 1
ATOM 941 C CA . PHE A 1 121 ? -3.778 -1.240 -11.995 1.00 96.31 121 PHE A CA 1
ATOM 942 C C . PHE A 1 121 ? -4.102 -2.466 -11.151 1.00 96.31 121 PHE A C 1
ATOM 944 O O . PHE A 1 121 ? -4.532 -3.490 -11.685 1.00 96.31 121 PHE A O 1
ATOM 951 N N . TRP A 1 122 ? -3.915 -2.348 -9.843 1.00 98.12 122 TRP A N 1
ATOM 952 C CA . TRP A 1 122 ? -4.302 -3.348 -8.860 1.00 98.12 122 TRP A CA 1
ATOM 953 C C . TRP A 1 122 ? -5.012 -2.657 -7.713 1.00 98.12 122 TRP A C 1
ATOM 955 O O . TRP A 1 122 ? -4.543 -1.630 -7.219 1.00 98.12 122 TRP A O 1
ATOM 965 N N . MET A 1 123 ? -6.116 -3.244 -7.276 1.00 98.44 123 MET A N 1
ATOM 966 C CA . MET A 1 123 ? -6.847 -2.825 -6.096 1.00 98.44 123 MET A CA 1
ATOM 967 C C . MET A 1 123 ? -6.856 -3.958 -5.088 1.00 98.44 123 MET A C 1
ATOM 969 O O . MET A 1 123 ? -7.101 -5.120 -5.415 1.00 98.44 123 MET A O 1
ATOM 973 N N . TYR A 1 124 ? -6.612 -3.564 -3.855 1.00 98.38 124 TYR A N 1
ATOM 974 C CA . TYR A 1 124 ? -6.456 -4.419 -2.710 1.00 98.38 124 TYR A CA 1
ATOM 975 C C . TYR A 1 124 ? -7.347 -3.930 -1.585 1.00 98.38 124 TYR A C 1
ATOM 977 O O . TYR A 1 124 ? -7.561 -2.722 -1.424 1.00 98.38 124 TYR A O 1
ATOM 985 N N . HIS A 1 125 ? -7.795 -4.865 -0.759 1.00 97.06 125 HIS A N 1
ATOM 986 C CA . HIS A 1 125 ? -8.399 -4.534 0.517 1.00 97.06 125 HIS A CA 1
ATOM 987 C C . HIS A 1 125 ? -7.853 -5.402 1.647 1.00 97.06 125 HIS A C 1
ATOM 989 O O . HIS A 1 125 ? -7.341 -6.496 1.429 1.00 97.06 125 HIS A O 1
ATOM 995 N N . ARG A 1 126 ? -7.966 -4.913 2.874 1.00 95.62 126 ARG A N 1
ATOM 996 C CA . ARG A 1 126 ? -7.765 -5.714 4.078 1.00 95.62 126 ARG A CA 1
ATOM 997 C C . ARG A 1 126 ? -8.949 -5.484 4.995 1.00 95.62 126 ARG A C 1
ATOM 999 O O . ARG A 1 126 ? -9.201 -4.353 5.395 1.00 95.62 126 ARG A O 1
ATOM 1006 N N . THR A 1 127 ? -9.688 -6.541 5.305 1.00 94.81 127 THR A N 1
ATOM 1007 C CA . THR A 1 127 ? -10.945 -6.473 6.070 1.00 94.81 127 THR A CA 1
ATOM 1008 C C . THR A 1 127 ? -10.746 -6.578 7.582 1.00 94.81 127 THR A C 1
ATOM 1010 O O . THR A 1 127 ? -11.700 -6.400 8.337 1.00 94.81 127 THR A O 1
ATOM 1013 N N . THR A 1 128 ? -9.514 -6.823 8.028 1.00 92.44 128 THR A N 1
ATOM 1014 C CA . THR A 1 128 ? -9.125 -6.901 9.437 1.00 92.44 128 THR A CA 1
ATOM 1015 C C . THR A 1 128 ? -8.236 -5.723 9.821 1.00 92.44 128 THR A C 1
ATOM 1017 O O . THR A 1 128 ? -7.333 -5.333 9.075 1.00 92.44 128 THR A O 1
ATOM 1020 N N . VAL A 1 129 ? -8.489 -5.156 11.001 1.00 91.00 129 VAL A N 1
ATOM 1021 C CA . VAL A 1 129 ? -7.628 -4.116 11.576 1.00 91.00 129 VAL A CA 1
ATOM 1022 C C . VAL A 1 129 ? -6.231 -4.675 11.873 1.00 91.00 129 VAL A C 1
ATOM 1024 O O . VAL A 1 129 ? -6.062 -5.890 12.007 1.00 91.00 129 VAL A O 1
ATOM 1027 N N . PHE A 1 130 ? -5.216 -3.812 11.913 1.00 88.00 130 PHE A N 1
ATOM 1028 C CA . PHE A 1 130 ? -3.893 -4.214 12.401 1.00 88.00 130 PHE A CA 1
ATOM 1029 C C . PHE A 1 130 ? -3.929 -4.331 13.931 1.00 88.00 130 PHE A C 1
ATOM 1031 O O . PHE A 1 130 ? -4.519 -3.475 14.586 1.00 88.00 130 PHE A O 1
ATOM 1038 N N . GLU A 1 131 ? -3.344 -5.409 14.462 1.00 74.44 131 GLU A N 1
ATOM 1039 C CA . GLU A 1 131 ? -3.161 -5.640 15.905 1.00 74.44 131 GLU A CA 1
ATOM 1040 C C . GLU A 1 131 ? -1.965 -4.858 16.460 1.00 74.44 131 GLU A C 1
ATOM 1042 O O . GLU A 1 131 ? -0.954 -4.722 15.727 1.00 74.44 131 GLU A O 1
#

Nearest PDB structures (foldseek):
  3l7p-assembly1_E  TM=3.722E-01  e=4.113E-01  Streptococcus mutans
  1xpp-assembly1_D  TM=5.526E-01  e=3.435E+00  Thermoplasma acidophilum
  8ron-assembly1_A  TM=4.785E-01  e=3.053E+00  Homo sapiens
  1iy9-assembly1_D  TM=3.046E-01  e=4.613E+00  Bacillus subtilis
  7nqh-assembly1_BR  TM=2.611E-01  e=9.926E+00  Sus scrofa

Foldseek 3Di:
DDDDPDDDDPVPDDPLQVCLQPDDWKKWKWACPPPQFKIKIFISHQVLVVVLVVVCCVPVPVQFKDKDFDADPVGRVGGGMIMIGTNDDPVCNPDGDDCVVVVCCVCVPVNWDWDDDDPRMTMTIDGDHDD

Organism: NCBI:txid153914

Radius of gyration: 16.62 Å; Cα contacts (8 Å, |Δi|>4): 199; chains: 1; bounding box: 53×29×36 Å

Mean predicted aligned error: 5.67 Å

pLDDT: mean 88.19, std 10.41, range [55.38, 98.44]

Secondary structure (DSSP, 8-state):
-PPPSSPPPGGGSPPHHHHHHHSSPEEEEEE--SSTT-EEEEES-HHHHHHHHHHHHHHS-TTTEEEEEEE-SS-TTSEEEEEEEE---TT-TT----THHHHHHHHHTS-PEEEEE-SSEEEEEE-S---

Solvent-accessible surface area (backbone atoms only — not comparable to full-atom values): 7694 Å² total; per-residue (Å²): 133,81,82,76,93,62,84,80,60,75,92,75,57,70,59,71,71,57,44,41,63,78,43,57,62,38,44,36,37,42,39,48,55,94,59,67,47,40,38,41,36,39,34,60,37,41,71,60,54,54,50,51,51,50,50,47,59,72,67,40,57,84,78,53,55,45,79,46,81,36,60,31,92,89,46,72,90,40,48,33,35,40,37,41,30,43,49,77,42,96,90,37,81,78,53,58,67,71,61,64,67,56,53,49,40,42,40,75,72,68,56,36,46,80,77,48,73,75,90,45,39,39,35,30,37,25,78,65,66,85,131